Protein AF-A0A1X7GN32-F1 (afdb_monomer)

Structure (mmCIF, N/CA/C/O backbone):
data_AF-A0A1X7GN32-F1
#
_entry.id   AF-A0A1X7GN32-F1
#
loop_
_atom_site.group_PDB
_atom_site.id
_atom_site.type_symbol
_atom_site.label_atom_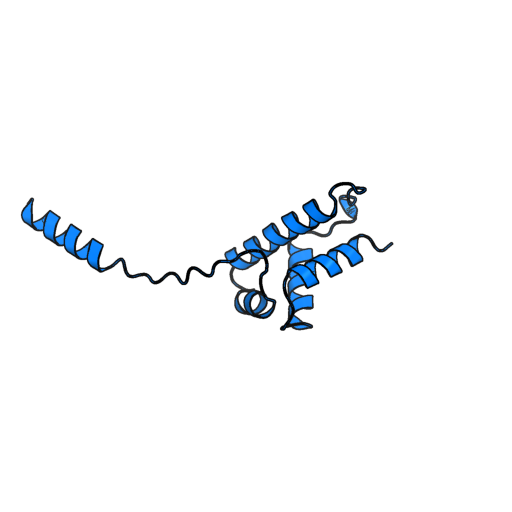id
_atom_site.label_alt_id
_atom_site.label_comp_id
_atom_site.label_asym_id
_atom_site.label_entity_id
_atom_site.label_seq_id
_atom_site.pdbx_PDB_ins_code
_atom_site.Cartn_x
_atom_site.Cartn_y
_atom_site.Cartn_z
_atom_site.occupancy
_atom_site.B_iso_or_equiv
_atom_site.auth_seq_id
_atom_site.auth_comp_id
_atom_site.auth_asym_id
_atom_site.auth_atom_id
_atom_site.pdbx_PDB_model_num
ATOM 1 N N . MET A 1 1 ? 4.952 20.124 51.970 1.00 60.59 1 MET A N 1
ATOM 2 C CA . MET A 1 1 ? 5.042 20.138 50.489 1.00 60.59 1 MET A CA 1
ATOM 3 C C . MET A 1 1 ? 5.703 18.885 49.905 1.00 60.59 1 MET A C 1
ATOM 5 O O . MET A 1 1 ? 5.067 18.242 49.087 1.00 60.59 1 MET A O 1
ATOM 9 N N . LYS A 1 2 ? 6.899 18.454 50.353 1.00 64.94 2 LYS A N 1
ATOM 10 C CA . LYS A 1 2 ? 7.566 17.230 49.834 1.00 64.94 2 LYS A CA 1
ATOM 11 C C . LYS A 1 2 ? 6.713 15.947 49.896 1.00 64.94 2 LYS A C 1
ATOM 13 O O . LYS A 1 2 ? 6.725 15.161 48.959 1.00 64.94 2 LYS A O 1
ATOM 18 N N . LYS A 1 3 ? 5.931 15.765 50.969 1.00 69.44 3 LYS A N 1
ATOM 19 C CA . LYS A 1 3 ? 5.050 14.594 51.143 1.00 69.44 3 LYS A CA 1
ATOM 20 C C . LYS A 1 3 ? 3.887 14.544 50.140 1.00 69.44 3 LYS A C 1
ATOM 22 O O . LYS A 1 3 ? 3.472 13.458 49.780 1.00 69.44 3 LYS A O 1
ATOM 27 N N . PHE A 1 4 ? 3.414 15.699 49.666 1.00 80.44 4 PHE A N 1
ATOM 28 C CA . PHE A 1 4 ? 2.310 15.793 48.702 1.00 80.44 4 PHE A CA 1
ATOM 29 C C . PHE A 1 4 ? 2.778 15.455 47.277 1.00 80.44 4 PHE A C 1
ATOM 31 O O . PHE A 1 4 ? 2.088 14.773 46.529 1.00 80.44 4 PHE A O 1
ATOM 38 N N . LEU A 1 5 ? 4.007 15.862 46.942 1.00 81.69 5 LEU A N 1
ATOM 39 C CA . LEU A 1 5 ? 4.667 15.531 45.676 1.00 81.69 5 LEU A CA 1
ATOM 40 C C . LEU A 1 5 ? 4.858 14.018 45.501 1.00 81.69 5 LEU A C 1
ATOM 42 O O . LEU A 1 5 ? 4.603 13.488 44.425 1.00 81.69 5 LEU A O 1
ATOM 46 N N . LEU A 1 6 ? 5.235 13.316 46.574 1.00 82.00 6 LEU A N 1
ATOM 47 C CA . LEU A 1 6 ? 5.379 11.856 46.558 1.00 82.00 6 LEU A CA 1
ATOM 48 C C . LEU A 1 6 ? 4.051 11.138 46.284 1.00 82.00 6 LEU A C 1
ATOM 50 O O . LEU A 1 6 ? 4.044 10.136 45.578 1.00 82.00 6 LEU A O 1
ATOM 54 N N . THR A 1 7 ? 2.930 11.663 46.783 1.00 82.81 7 THR A N 1
ATOM 55 C CA . THR A 1 7 ? 1.599 11.085 46.542 1.00 82.81 7 THR A CA 1
ATOM 56 C C . THR A 1 7 ? 1.163 11.232 45.084 1.00 82.81 7 THR A C 1
ATOM 58 O O . THR A 1 7 ? 0.617 10.291 44.517 1.00 82.81 7 THR A O 1
ATOM 61 N N . ILE A 1 8 ? 1.449 12.377 44.457 1.00 83.19 8 ILE A N 1
ATOM 62 C CA . ILE A 1 8 ? 1.144 12.617 43.036 1.00 83.19 8 ILE A CA 1
ATOM 63 C C . ILE A 1 8 ? 1.985 11.699 42.145 1.00 83.19 8 ILE A C 1
ATOM 65 O O . ILE A 1 8 ? 1.455 11.072 41.232 1.00 83.19 8 ILE A O 1
ATOM 69 N N . ILE A 1 9 ? 3.282 11.572 42.443 1.00 82.75 9 ILE A N 1
ATOM 70 C CA . ILE A 1 9 ? 4.185 10.673 41.715 1.00 82.75 9 ILE A CA 1
ATOM 71 C C . ILE A 1 9 ? 3.700 9.226 41.835 1.00 82.75 9 ILE A C 1
ATOM 73 O O . ILE A 1 9 ? 3.611 8.530 40.831 1.00 82.75 9 ILE A O 1
ATOM 77 N N . PHE A 1 10 ? 3.318 8.790 43.038 1.00 80.44 10 PHE A N 1
ATOM 78 C CA . PHE A 1 10 ? 2.777 7.450 43.250 1.00 80.44 10 PHE A CA 1
ATOM 79 C C . PHE A 1 10 ? 1.505 7.215 42.421 1.00 80.44 10 PHE A C 1
ATOM 81 O O . PHE A 1 10 ? 1.404 6.204 41.736 1.00 80.44 10 PHE A O 1
ATOM 88 N N . PHE A 1 11 ? 0.575 8.173 42.385 1.00 80.81 11 PHE A N 1
ATOM 89 C CA . PHE A 1 11 ? -0.641 8.053 41.573 1.00 80.81 11 PHE A CA 1
ATOM 90 C C . PHE A 1 11 ? -0.370 7.986 40.064 1.00 80.81 11 PHE A C 1
ATOM 92 O O . PHE A 1 11 ? -1.059 7.254 39.356 1.00 80.81 11 PHE A O 1
ATOM 99 N N . LEU A 1 12 ? 0.633 8.706 39.561 1.00 79.31 12 LEU A N 1
ATOM 100 C CA . LEU A 1 12 ? 0.977 8.693 38.137 1.00 79.31 12 LEU A CA 1
ATOM 101 C C . LEU A 1 12 ? 1.562 7.346 37.689 1.00 79.31 12 LEU A C 1
ATOM 103 O O . LEU A 1 12 ? 1.243 6.884 36.600 1.00 79.31 12 LEU A O 1
ATOM 107 N N . ILE A 1 13 ? 2.349 6.679 38.540 1.00 78.19 13 ILE A N 1
ATOM 108 C CA . ILE A 1 13 ? 2.991 5.399 38.195 1.00 78.19 13 ILE A CA 1
ATOM 109 C C . ILE A 1 13 ? 1.954 4.264 38.095 1.00 78.19 13 ILE A C 1
ATOM 111 O O . ILE A 1 13 ? 2.065 3.400 37.223 1.00 78.19 13 ILE A O 1
ATOM 115 N N . PHE A 1 14 ? 0.907 4.287 38.927 1.00 71.50 14 PHE A N 1
ATOM 116 C CA . PHE A 1 14 ? -0.146 3.261 38.920 1.00 71.50 14 PHE A CA 1
ATOM 117 C C . PHE A 1 14 ? -1.177 3.405 37.787 1.00 71.50 14 PHE A C 1
ATOM 119 O O . PHE A 1 14 ? -1.929 2.467 37.548 1.00 71.50 14 PHE A O 1
ATOM 126 N N . ASN A 1 15 ? -1.205 4.530 37.063 1.00 67.50 15 ASN A N 1
ATOM 127 C CA . ASN A 1 15 ? -2.126 4.742 35.934 1.00 67.50 15 ASN A CA 1
ATOM 128 C C . ASN A 1 15 ? -1.508 4.420 34.560 1.00 67.50 15 ASN A C 1
ATOM 130 O O . ASN A 1 15 ? -2.167 4.569 33.535 1.00 67.50 15 ASN A O 1
ATOM 134 N N . SER A 1 16 ? -0.259 3.948 34.515 1.00 61.38 16 SER A N 1
ATOM 135 C CA . SER A 1 16 ? 0.470 3.679 33.263 1.00 61.38 16 SER A CA 1
ATOM 136 C C . SER A 1 16 ? 0.037 2.400 32.528 1.00 61.38 16 SER A C 1
ATOM 138 O O . SER A 1 16 ? 0.686 2.006 31.563 1.00 61.38 16 SER A O 1
ATOM 140 N N . SER A 1 17 ? -1.031 1.723 32.956 1.00 63.50 17 SER A N 1
ATOM 141 C CA . SER A 1 17 ? -1.509 0.473 32.349 1.00 63.50 17 SER A CA 1
ATOM 142 C C . SER A 1 17 ? -2.293 0.710 31.053 1.00 63.50 17 SER A C 1
ATOM 144 O O . SER A 1 17 ? -3.377 0.163 30.866 1.00 63.50 17 SER A O 1
ATOM 146 N N . VAL A 1 18 ? -1.762 1.519 30.135 1.00 61.00 18 VAL A N 1
ATOM 147 C CA . VAL A 1 18 ? -2.228 1.497 28.748 1.00 61.00 18 VAL A CA 1
ATOM 148 C C . VAL A 1 18 ? -1.627 0.247 28.117 1.00 61.00 18 VAL A C 1
ATOM 150 O O . VAL A 1 18 ? -0.443 0.206 27.786 1.00 61.00 18 VAL A O 1
ATOM 153 N N . SER A 1 19 ? -2.441 -0.801 27.990 1.00 58.72 19 SER A N 1
ATOM 154 C CA . SER A 1 19 ? -2.112 -1.945 27.144 1.00 58.72 19 SER A CA 1
ATOM 155 C C . SER A 1 19 ? -2.169 -1.471 25.693 1.00 58.72 19 SER A C 1
ATOM 157 O O . SER A 1 19 ? -3.211 -1.490 25.045 1.00 58.72 19 SER A O 1
ATOM 159 N N . ALA A 1 20 ? -1.045 -0.960 25.196 1.00 54.34 20 ALA A N 1
ATOM 160 C CA . ALA A 1 20 ? -0.834 -0.882 23.766 1.00 54.34 20 ALA A CA 1
ATOM 161 C C . ALA A 1 20 ? -0.690 -2.328 23.286 1.00 54.34 20 ALA A C 1
ATOM 163 O O . ALA A 1 20 ? 0.277 -3.000 23.651 1.00 54.34 20 ALA A O 1
ATOM 164 N N . ASN A 1 21 ? -1.653 -2.818 22.502 1.00 56.56 21 ASN A N 1
ATOM 165 C CA . ASN A 1 21 ? -1.467 -4.045 21.738 1.00 56.56 21 ASN A CA 1
ATOM 166 C C . ASN A 1 21 ? -0.325 -3.781 20.752 1.00 56.56 21 ASN A C 1
ATOM 168 O O . ASN A 1 21 ? -0.547 -3.281 19.650 1.00 56.56 21 ASN A O 1
ATOM 172 N N . GLN A 1 22 ? 0.914 -4.045 21.174 1.00 51.41 22 GLN A N 1
ATOM 173 C CA . GLN A 1 22 ? 2.059 -4.036 20.279 1.00 51.41 22 GLN A CA 1
ATOM 174 C C . GLN A 1 22 ? 1.921 -5.247 19.369 1.00 51.41 22 GLN A C 1
ATOM 176 O O . GLN A 1 22 ? 2.433 -6.329 19.642 1.00 51.41 22 GLN A O 1
ATOM 181 N N . ILE A 1 23 ? 1.174 -5.060 18.287 1.00 54.66 23 ILE A N 1
ATOM 182 C CA . ILE A 1 23 ? 1.185 -5.987 17.171 1.00 54.66 23 ILE A CA 1
ATOM 183 C C . ILE A 1 23 ? 2.570 -5.823 16.554 1.00 54.66 23 ILE A C 1
ATOM 185 O O . ILE A 1 23 ? 2.886 -4.767 16.000 1.00 54.66 23 ILE A O 1
ATOM 189 N N . ALA A 1 24 ? 3.420 -6.838 16.703 1.00 46.16 24 ALA A N 1
ATOM 190 C CA . ALA A 1 24 ? 4.673 -6.918 15.972 1.00 46.16 24 ALA A CA 1
ATOM 191 C C . ALA A 1 24 ? 4.333 -6.969 14.476 1.00 46.16 24 ALA A C 1
ATOM 193 O O . ALA A 1 24 ? 4.070 -8.031 13.922 1.00 46.16 24 ALA A O 1
ATOM 194 N N . ARG A 1 25 ? 4.289 -5.802 13.827 1.00 53.06 25 ARG A N 1
ATOM 195 C CA . ARG A 1 25 ? 4.092 -5.666 12.381 1.00 53.06 25 ARG A CA 1
ATOM 196 C C . ARG A 1 25 ? 5.415 -5.978 11.683 1.00 53.06 25 ARG A C 1
ATOM 198 O O . ARG A 1 25 ? 6.090 -5.099 11.157 1.00 53.06 25 ARG A O 1
ATOM 205 N N . LEU A 1 26 ? 5.834 -7.237 11.765 1.00 48.56 26 LEU A N 1
ATOM 206 C CA . LEU A 1 26 ? 6.979 -7.747 11.023 1.00 48.56 26 LEU A CA 1
ATOM 207 C C . LEU A 1 26 ? 6.517 -8.086 9.605 1.00 48.56 26 LEU A C 1
ATOM 209 O O . LEU A 1 26 ? 5.947 -9.141 9.360 1.00 48.56 26 LEU A O 1
ATOM 213 N N . GLY A 1 27 ? 6.790 -7.181 8.669 1.00 60.88 27 GLY A N 1
ATOM 214 C CA . GLY A 1 27 ? 6.965 -7.528 7.258 1.00 60.88 27 GLY A CA 1
ATOM 215 C C . GLY A 1 27 ? 5.716 -7.710 6.398 1.00 60.88 27 GLY A C 1
ATOM 216 O O . GLY A 1 27 ? 5.816 -7.384 5.225 1.00 60.88 27 GLY A O 1
ATOM 217 N N . SER A 1 28 ? 4.561 -8.129 6.918 1.00 66.31 28 SER A N 1
ATOM 218 C CA . SER A 1 28 ? 3.349 -8.286 6.098 1.00 66.31 28 SER A CA 1
ATOM 219 C C . SER A 1 28 ? 2.097 -7.858 6.857 1.00 66.31 28 SER A C 1
ATOM 221 O O . SER A 1 28 ? 1.784 -8.397 7.918 1.00 66.31 28 SER A O 1
ATOM 223 N N . PHE A 1 29 ? 1.374 -6.883 6.312 1.00 84.25 29 PHE A N 1
ATOM 224 C CA . PHE A 1 29 ? 0.016 -6.573 6.744 1.00 84.25 29 PHE A CA 1
ATOM 225 C C . PHE A 1 29 ? -0.925 -7.575 6.080 1.00 84.25 29 PHE A C 1
ATOM 227 O O . PHE A 1 29 ? -0.922 -7.674 4.853 1.00 84.25 29 PHE A O 1
ATOM 234 N N . ASP A 1 30 ? -1.713 -8.311 6.858 1.00 91.19 30 ASP A N 1
ATOM 235 C CA . ASP A 1 30 ? -2.795 -9.105 6.285 1.00 91.19 30 ASP A CA 1
ATOM 236 C C . ASP A 1 30 ? -3.876 -8.176 5.713 1.00 91.19 30 ASP A C 1
ATOM 238 O O . ASP A 1 30 ? -4.130 -7.085 6.238 1.00 91.19 30 ASP A O 1
ATOM 242 N N . CYS A 1 31 ? -4.509 -8.589 4.615 1.00 95.12 31 CYS A N 1
ATOM 243 C CA . CYS A 1 31 ? -5.528 -7.777 3.960 1.00 95.12 31 CYS A CA 1
ATOM 244 C C . CYS A 1 31 ? -6.723 -7.494 4.880 1.00 95.12 31 CYS A C 1
ATOM 246 O O . CYS A 1 31 ? -7.285 -6.403 4.810 1.00 95.12 31 CYS A O 1
ATOM 248 N N . GLY A 1 32 ? -7.070 -8.410 5.789 1.00 93.94 32 GLY A N 1
ATOM 249 C CA . GLY A 1 32 ? -8.097 -8.184 6.806 1.00 93.94 32 GLY A CA 1
ATOM 250 C C . GLY A 1 32 ? -7.809 -6.951 7.668 1.00 93.94 32 GLY A C 1
ATOM 251 O O . GLY A 1 32 ? -8.646 -6.053 7.757 1.00 93.94 32 GLY A O 1
ATOM 252 N N . ALA A 1 33 ? -6.604 -6.856 8.225 1.00 92.19 33 ALA A N 1
ATOM 253 C CA . ALA A 1 33 ? -6.159 -5.728 9.033 1.00 92.19 33 ALA A CA 1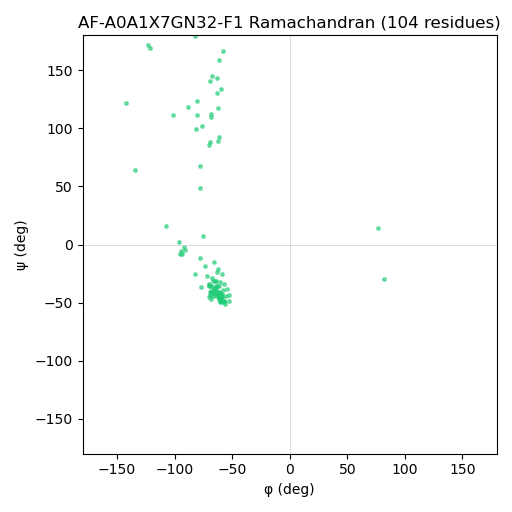
ATOM 254 C C . ALA A 1 33 ? -6.053 -4.435 8.214 1.00 92.19 33 ALA A C 1
ATOM 256 O O . ALA A 1 33 ? -6.410 -3.363 8.704 1.00 92.19 33 ALA A O 1
ATOM 257 N N . ILE A 1 34 ? -5.592 -4.502 6.960 1.00 94.75 34 ILE A N 1
ATOM 258 C CA . ILE A 1 34 ? -5.571 -3.321 6.080 1.00 94.75 34 ILE A CA 1
ATOM 259 C C . ILE A 1 34 ? -6.986 -2.763 5.911 1.00 94.75 34 ILE A C 1
ATOM 261 O O . ILE A 1 34 ? -7.177 -1.552 6.014 1.00 94.75 34 ILE A O 1
ATOM 265 N N . LEU A 1 35 ? -7.974 -3.633 5.690 1.00 96.44 35 LEU A N 1
ATOM 266 C CA . LEU A 1 35 ? -9.370 -3.232 5.536 1.00 96.44 35 LEU A CA 1
ATOM 267 C C . LEU A 1 35 ? -9.980 -2.719 6.842 1.00 96.44 35 LEU A C 1
ATOM 269 O O . LEU A 1 35 ? -10.696 -1.719 6.808 1.00 96.44 35 LEU A O 1
ATOM 273 N N . GLU A 1 36 ? -9.683 -3.360 7.975 1.00 95.00 36 GLU A N 1
ATOM 274 C CA . GLU A 1 36 ? -10.148 -2.939 9.304 1.00 95.00 36 GLU A CA 1
ATOM 275 C C . GLU A 1 36 ? -9.697 -1.509 9.633 1.00 95.00 36 GLU A C 1
ATOM 277 O O . GLU A 1 36 ? -10.460 -0.718 10.187 1.00 95.00 36 GLU A O 1
ATOM 282 N N . PHE A 1 37 ? -8.469 -1.153 9.250 1.00 93.25 37 PHE A N 1
ATOM 283 C CA . PHE A 1 37 ? -7.850 0.122 9.606 1.00 93.25 37 PHE A CA 1
ATOM 284 C C . PHE A 1 37 ? -7.747 1.117 8.439 1.00 93.25 37 PHE A C 1
ATOM 286 O O . PHE A 1 37 ? -7.004 2.094 8.551 1.00 93.25 37 PHE A O 1
ATOM 293 N N . LYS A 1 38 ? -8.474 0.912 7.331 1.00 94.12 38 LYS A N 1
ATOM 294 C CA . LYS A 1 38 ? -8.325 1.717 6.099 1.00 94.12 38 LYS A CA 1
ATOM 295 C C . LYS A 1 38 ? -8.676 3.201 6.245 1.00 94.12 38 LYS A C 1
ATOM 297 O O . LYS A 1 38 ? -8.178 4.020 5.474 1.00 94.12 38 LYS A O 1
ATOM 302 N N . ASP A 1 39 ? -9.497 3.541 7.238 1.00 93.81 39 ASP A N 1
ATOM 303 C CA . ASP A 1 39 ? -9.917 4.918 7.534 1.00 93.81 39 ASP A CA 1
ATOM 304 C C . ASP A 1 39 ? -8.992 5.620 8.550 1.00 93.81 39 ASP A C 1
ATOM 306 O O . ASP A 1 39 ? -9.151 6.809 8.839 1.00 93.81 39 ASP A O 1
ATOM 310 N N . ILE A 1 40 ? -8.002 4.905 9.101 1.00 92.25 40 ILE A N 1
ATOM 311 C CA . ILE A 1 40 ? -7.010 5.465 10.022 1.00 92.25 40 ILE A CA 1
ATOM 312 C C . ILE A 1 40 ? -5.836 6.014 9.214 1.00 92.25 40 ILE A C 1
ATOM 314 O O . ILE A 1 40 ? -5.108 5.262 8.565 1.00 92.25 40 ILE A O 1
ATOM 318 N N . LYS A 1 41 ? -5.598 7.325 9.322 1.00 92.94 41 LYS A N 1
ATOM 319 C CA . LYS A 1 41 ? -4.531 8.023 8.590 1.00 92.94 41 LYS A CA 1
ATOM 320 C C . LYS A 1 41 ? -3.148 7.383 8.777 1.00 92.94 41 LYS A C 1
ATOM 322 O O . LYS A 1 41 ? -2.481 7.099 7.789 1.00 92.94 41 LYS A O 1
ATOM 327 N N . ASP A 1 42 ? -2.753 7.091 10.014 1.00 88.69 42 ASP A N 1
ATOM 328 C CA . ASP A 1 42 ? -1.447 6.482 10.309 1.00 88.69 42 ASP A CA 1
ATOM 329 C C . ASP A 1 42 ? -1.314 5.073 9.701 1.00 88.69 42 ASP A C 1
ATOM 331 O O . ASP A 1 42 ? -0.227 4.648 9.304 1.00 88.69 42 ASP A O 1
ATOM 335 N N . SER A 1 43 ? -2.429 4.338 9.597 1.00 89.31 43 SER A N 1
ATOM 336 C CA . SER A 1 43 ? -2.462 3.025 8.945 1.00 89.31 43 SER A CA 1
ATOM 337 C C . SER A 1 43 ? -2.274 3.165 7.436 1.00 89.31 43 SER A C 1
ATOM 339 O O . SER A 1 43 ? -1.447 2.466 6.852 1.00 89.31 43 SER A O 1
ATOM 341 N N . GLN A 1 44 ? -2.969 4.123 6.817 1.00 93.94 44 GLN A N 1
ATOM 342 C CA . GLN A 1 44 ? -2.781 4.457 5.408 1.00 93.94 44 GLN A CA 1
ATOM 343 C C . GLN A 1 44 ? -1.324 4.847 5.111 1.00 93.94 44 GLN A C 1
ATOM 345 O O . GLN A 1 44 ? -0.741 4.327 4.161 1.00 93.94 44 GLN A O 1
ATOM 350 N N . GLU A 1 45 ? -0.725 5.733 5.913 1.00 94.62 45 GLU A N 1
ATOM 351 C CA . GLU A 1 45 ? 0.679 6.146 5.759 1.00 94.62 45 GLU A CA 1
ATOM 352 C C . GLU A 1 45 ? 1.627 4.946 5.891 1.00 94.62 45 GLU A C 1
ATOM 354 O O . GLU A 1 45 ? 2.494 4.750 5.041 1.00 94.62 45 GLU A O 1
ATOM 359 N N . SER A 1 46 ? 1.385 4.065 6.865 1.00 92.56 46 SER A N 1
ATOM 360 C CA . SER A 1 46 ? 2.172 2.838 7.047 1.00 92.56 46 SER A CA 1
ATOM 361 C C . SER A 1 46 ? 2.125 1.910 5.826 1.00 92.56 46 SER A C 1
ATOM 363 O O . SER A 1 46 ? 3.157 1.385 5.408 1.00 92.56 46 SER A O 1
ATOM 365 N N . VAL A 1 47 ? 0.941 1.701 5.238 1.00 94.38 47 VAL A N 1
ATOM 366 C CA . VAL A 1 47 ? 0.771 0.869 4.032 1.00 94.38 47 VAL A CA 1
ATOM 367 C C . VAL A 1 47 ? 1.471 1.512 2.834 1.00 94.38 47 VAL A C 1
ATOM 369 O O . VAL A 1 47 ? 2.143 0.824 2.066 1.00 94.38 47 VAL A O 1
ATOM 372 N N . GLN A 1 48 ? 1.350 2.832 2.681 1.00 96.00 48 GLN A N 1
ATOM 373 C CA . GLN A 1 48 ? 2.016 3.580 1.616 1.00 96.00 48 GLN A CA 1
ATOM 374 C C . GLN A 1 48 ? 3.543 3.487 1.707 1.00 96.00 48 GLN A C 1
ATOM 376 O O . GLN A 1 48 ? 4.197 3.201 0.702 1.00 96.00 48 GLN A O 1
ATOM 381 N N . ASP A 1 49 ? 4.110 3.684 2.896 1.00 94.56 49 ASP A N 1
ATOM 382 C CA . ASP A 1 49 ? 5.554 3.611 3.124 1.00 94.56 49 ASP A CA 1
ATOM 383 C C . ASP A 1 49 ? 6.093 2.200 2.904 1.00 94.56 49 ASP A C 1
ATOM 385 O O . ASP A 1 49 ? 7.114 2.019 2.232 1.00 94.56 49 ASP A O 1
ATOM 389 N N . TRP A 1 50 ? 5.373 1.187 3.392 1.00 94.06 50 TRP A N 1
ATOM 390 C CA . TRP A 1 50 ? 5.725 -0.207 3.147 1.00 94.06 50 TRP A CA 1
ATOM 391 C C . TRP A 1 50 ? 5.742 -0.517 1.645 1.00 94.06 50 TRP A C 1
ATOM 393 O O . TRP A 1 50 ? 6.716 -1.074 1.135 1.00 94.06 50 TRP A O 1
ATOM 403 N N . LEU A 1 51 ? 4.713 -0.082 0.910 1.00 94.75 51 LEU A N 1
ATOM 404 C CA . LEU A 1 51 ? 4.606 -0.304 -0.531 1.00 94.75 51 LEU A CA 1
ATOM 405 C C . LEU A 1 51 ? 5.721 0.404 -1.310 1.00 94.75 51 LEU A C 1
ATOM 407 O O . LEU A 1 51 ? 6.269 -0.155 -2.259 1.00 94.75 51 LEU A O 1
ATOM 411 N N . ASN A 1 52 ? 6.103 1.613 -0.894 1.00 93.62 52 ASN A N 1
ATOM 412 C CA . ASN A 1 52 ? 7.243 2.330 -1.467 1.00 93.62 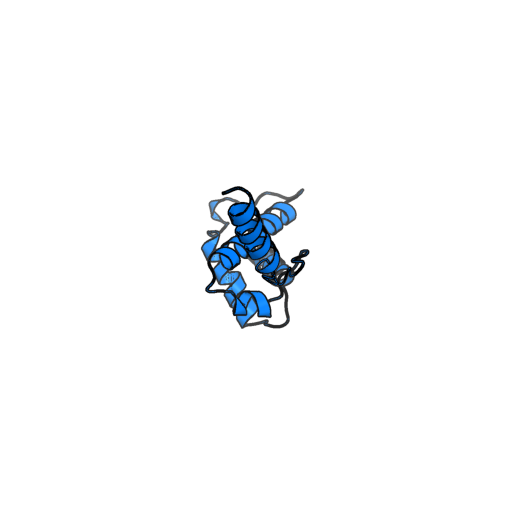52 ASN A CA 1
ATOM 413 C C . ASN A 1 52 ? 8.552 1.565 -1.257 1.00 93.62 52 ASN A C 1
ATOM 415 O O . ASN A 1 52 ? 9.351 1.444 -2.189 1.00 93.62 52 ASN A O 1
ATOM 419 N N . GLY A 1 53 ? 8.754 1.024 -0.054 1.00 93.00 53 GLY A N 1
ATOM 420 C CA . GLY A 1 53 ? 9.900 0.178 0.269 1.00 93.00 53 GLY A CA 1
ATOM 421 C C . GLY A 1 53 ? 9.950 -1.077 -0.602 1.00 93.00 53 GLY A C 1
ATOM 422 O O . GLY A 1 53 ? 10.985 -1.357 -1.209 1.00 93.00 53 GLY A O 1
ATOM 423 N N . PHE A 1 54 ? 8.823 -1.781 -0.733 1.00 93.81 54 PHE A N 1
ATOM 424 C CA . PHE A 1 54 ? 8.709 -2.968 -1.579 1.00 93.81 54 PHE A CA 1
ATOM 425 C C . PHE A 1 54 ? 8.997 -2.661 -3.053 1.00 93.81 54 PHE A C 1
ATOM 427 O O . PHE A 1 54 ? 9.806 -3.332 -3.683 1.00 93.81 54 PHE A O 1
ATOM 434 N N . LEU A 1 55 ? 8.384 -1.621 -3.624 1.00 92.44 55 LEU A N 1
ATOM 435 C CA . LEU A 1 55 ? 8.5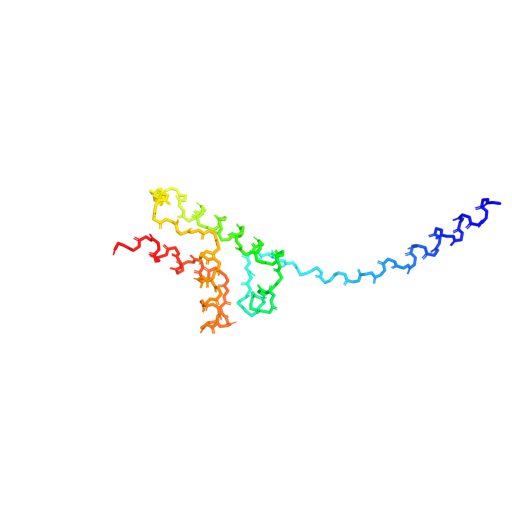96 -1.273 -5.034 1.00 92.44 55 LEU A CA 1
ATOM 436 C C . LEU A 1 55 ? 10.027 -0.797 -5.310 1.00 92.44 55 LEU A C 1
ATOM 438 O O . LEU A 1 55 ? 10.547 -1.017 -6.404 1.00 92.44 55 LEU A O 1
ATOM 442 N N . THR A 1 56 ? 10.672 -0.162 -4.330 1.00 91.19 56 THR A N 1
ATOM 443 C CA . THR A 1 56 ? 12.087 0.221 -4.418 1.00 91.19 56 THR A CA 1
ATOM 444 C C . THR A 1 56 ? 12.982 -1.016 -4.412 1.00 91.19 56 THR A C 1
ATOM 446 O O . THR A 1 56 ? 13.869 -1.137 -5.255 1.00 91.19 56 THR A O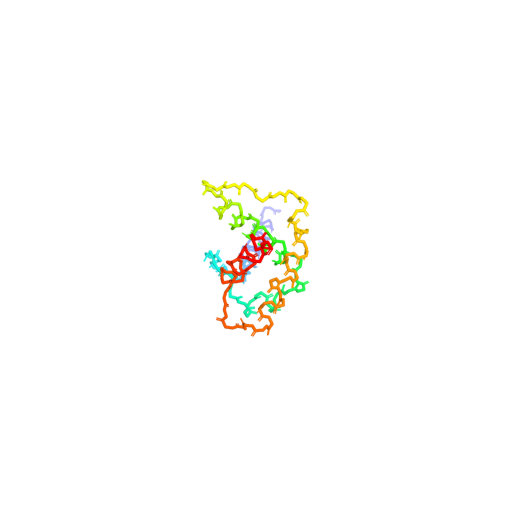 1
ATOM 449 N N . SER A 1 57 ? 12.738 -1.966 -3.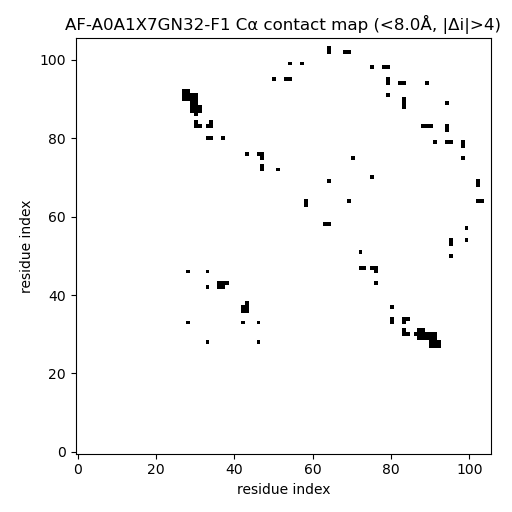503 1.00 91.69 57 SER A N 1
ATOM 450 C CA . SER A 1 57 ? 13.528 -3.200 -3.428 1.00 91.69 57 SER A CA 1
ATOM 451 C C . SER A 1 57 ? 13.300 -4.107 -4.641 1.00 91.69 57 SER A C 1
ATOM 453 O O . SER A 1 57 ? 14.254 -4.686 -5.155 1.00 91.69 57 SER A O 1
ATOM 455 N N . ALA A 1 58 ? 12.077 -4.157 -5.177 1.00 91.38 58 ALA A N 1
ATOM 456 C CA . ALA A 1 58 ? 11.742 -4.904 -6.388 1.00 91.38 58 ALA A CA 1
ATOM 457 C C . ALA A 1 58 ? 12.490 -4.403 -7.638 1.00 91.38 58 ALA A C 1
ATOM 459 O O . ALA A 1 58 ? 12.631 -5.147 -8.606 1.00 91.38 58 ALA A O 1
ATOM 460 N N . GLN A 1 59 ? 12.991 -3.167 -7.629 1.00 88.94 59 GLN A N 1
ATOM 461 C CA . GLN A 1 59 ? 13.801 -2.602 -8.712 1.00 88.94 59 GLN A CA 1
ATOM 462 C C . GLN A 1 59 ? 15.310 -2.813 -8.514 1.00 88.94 59 GLN A C 1
ATOM 464 O O . GLN A 1 59 ? 16.101 -2.433 -9.378 1.00 88.94 59 GLN A O 1
ATOM 469 N N . PHE A 1 60 ? 15.746 -3.421 -7.406 1.00 89.88 60 PHE A N 1
ATOM 470 C CA . PHE A 1 60 ? 17.166 -3.627 -7.141 1.00 89.88 60 PHE A CA 1
ATOM 471 C C . PHE A 1 60 ? 17.805 -4.520 -8.219 1.00 89.88 60 PHE A C 1
ATOM 473 O O . PHE A 1 60 ? 17.422 -5.675 -8.400 1.00 89.88 60 PHE A O 1
ATOM 480 N N . GLY A 1 61 ? 18.779 -3.972 -8.953 1.00 87.56 61 GLY A N 1
ATOM 481 C CA . GLY A 1 61 ? 19.442 -4.663 -10.065 1.00 87.56 61 GLY A CA 1
ATOM 482 C C . GLY A 1 61 ? 18.625 -4.740 -11.363 1.00 87.56 61 GLY A C 1
ATOM 483 O O . GLY A 1 61 ? 18.979 -5.523 -12.242 1.00 87.56 61 GLY A O 1
ATOM 484 N N . ARG A 1 62 ? 17.544 -3.958 -11.494 1.00 86.62 62 ARG A N 1
ATOM 485 C CA . ARG A 1 62 ? 16.685 -3.878 -12.690 1.00 86.62 62 ARG A CA 1
ATOM 486 C C . ARG A 1 62 ? 16.643 -2.452 -13.240 1.00 86.62 62 ARG A C 1
ATOM 488 O O . ARG A 1 62 ? 17.107 -1.516 -12.589 1.00 86.62 62 ARG A O 1
ATOM 495 N N . GLU A 1 63 ? 16.089 -2.287 -14.440 1.00 84.25 63 GLU A N 1
ATOM 496 C CA . GLU A 1 63 ? 15.796 -0.951 -14.963 1.00 84.25 63 GLU A CA 1
ATOM 497 C C . GLU A 1 63 ? 14.751 -0.262 -14.065 1.00 84.25 63 GLU A C 1
ATOM 499 O O . GLU A 1 63 ? 13.735 -0.886 -13.731 1.00 84.25 63 GLU A O 1
ATOM 504 N N . PRO A 1 64 ? 14.991 0.988 -13.629 1.00 84.88 64 PRO A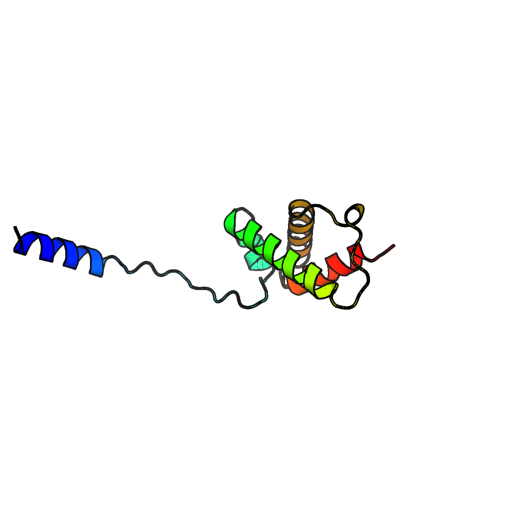 N 1
ATOM 505 C CA . PRO A 1 64 ? 14.027 1.711 -12.815 1.00 84.88 64 PRO A CA 1
ATOM 506 C C . PRO A 1 64 ? 12.722 1.965 -13.570 1.00 84.88 64 PRO A C 1
ATOM 508 O O . PRO A 1 64 ? 12.732 2.304 -14.753 1.00 84.88 64 PRO A O 1
ATOM 511 N N . LEU A 1 65 ? 11.599 1.894 -12.857 1.00 84.06 65 LEU A N 1
ATOM 512 C CA . LEU A 1 65 ? 10.313 2.347 -13.378 1.00 84.06 65 LEU A CA 1
ATOM 513 C C . LEU A 1 65 ? 10.406 3.838 -13.720 1.00 84.06 65 LEU A C 1
ATOM 515 O O . LEU A 1 65 ? 10.890 4.644 -12.914 1.00 84.06 65 LEU A O 1
ATOM 519 N N . LYS A 1 66 ? 9.920 4.231 -14.900 1.00 84.44 66 LYS A N 1
ATOM 520 C CA . LYS A 1 66 ? 9.920 5.646 -15.277 1.00 84.44 66 LYS A CA 1
ATOM 521 C C . LYS A 1 66 ? 8.911 6.399 -14.415 1.00 84.44 66 LYS A C 1
ATOM 523 O O . LYS A 1 66 ? 7.827 5.905 -14.115 1.00 84.44 66 LYS A O 1
ATOM 528 N N . LYS A 1 67 ? 9.266 7.615 -13.997 1.00 80.94 67 LYS A N 1
ATOM 529 C CA . LYS A 1 67 ? 8.467 8.407 -13.044 1.00 80.94 67 LYS A CA 1
ATOM 530 C C . LYS A 1 67 ? 7.029 8.649 -13.519 1.00 80.94 67 LYS A C 1
ATOM 532 O O . LYS A 1 67 ? 6.122 8.715 -12.701 1.00 80.94 67 LYS A O 1
ATOM 537 N N . ASP A 1 68 ? 6.837 8.798 -14.820 1.00 84.94 68 ASP A N 1
ATOM 538 C CA . ASP A 1 68 ? 5.551 8.974 -15.494 1.00 84.94 68 ASP A CA 1
ATOM 539 C C . ASP A 1 68 ? 4.707 7.690 -15.561 1.00 84.94 68 ASP A C 1
ATOM 541 O O . ASP A 1 68 ? 3.493 7.773 -15.719 1.00 84.94 68 ASP A O 1
ATOM 545 N N . GLN A 1 69 ? 5.323 6.521 -15.378 1.00 80.88 69 GLN A N 1
ATOM 546 C CA . GLN A 1 69 ? 4.657 5.214 -15.361 1.00 80.88 69 GLN A CA 1
ATOM 547 C C . GLN A 1 69 ? 4.263 4.762 -13.950 1.00 80.88 69 GLN A C 1
ATOM 549 O O . GLN A 1 69 ? 3.560 3.769 -13.790 1.00 80.88 69 GLN A O 1
ATOM 554 N N . VAL A 1 70 ? 4.702 5.481 -12.914 1.00 89.00 70 VAL A N 1
ATOM 555 C CA . VAL A 1 70 ? 4.429 5.137 -11.518 1.00 89.00 70 VAL A CA 1
ATOM 556 C C . VAL A 1 70 ? 3.292 6.024 -10.988 1.00 89.00 70 VAL A C 1
ATOM 558 O O . VAL A 1 70 ? 3.503 7.222 -10.787 1.00 89.00 70 VAL A O 1
ATOM 561 N N . PRO A 1 71 ? 2.092 5.469 -10.704 1.00 94.19 71 PRO A N 1
ATOM 562 C CA . PRO A 1 71 ? 0.971 6.219 -10.135 1.00 94.19 71 PRO A CA 1
ATOM 563 C C . PRO A 1 71 ? 1.328 6.867 -8.797 1.00 94.19 71 PRO A C 1
ATOM 565 O O . PRO A 1 71 ? 2.310 6.495 -8.165 1.00 94.19 71 PRO A O 1
ATOM 568 N N . SER A 1 72 ? 0.511 7.798 -8.303 1.00 95.56 72 SER A N 1
ATOM 569 C CA . SER A 1 72 ? 0.747 8.413 -6.987 1.00 95.56 72 SER A CA 1
ATOM 570 C C . SER A 1 72 ? 0.718 7.389 -5.836 1.00 95.56 72 SER A C 1
ATOM 572 O O . SER A 1 72 ? 0.093 6.334 -5.956 1.00 95.56 72 SER A O 1
ATOM 574 N N . SER A 1 73 ? 1.337 7.719 -4.694 1.00 95.75 73 SER A N 1
ATOM 575 C CA . SER A 1 73 ? 1.281 6.882 -3.477 1.00 95.75 73 SER A CA 1
ATOM 576 C C . SER A 1 73 ? -0.162 6.551 -3.077 1.00 95.75 73 SER A C 1
ATOM 578 O O . SER A 1 73 ? -0.494 5.394 -2.831 1.00 95.75 73 SER A O 1
ATOM 580 N N . SER A 1 74 ? -1.054 7.545 -3.127 1.00 96.19 74 SER A N 1
ATOM 581 C CA . SER A 1 74 ? -2.479 7.361 -2.845 1.00 96.19 74 SER A CA 1
ATOM 582 C C . SER A 1 74 ? -3.170 6.452 -3.861 1.00 96.19 74 SER A C 1
ATOM 584 O O . SER A 1 74 ? -3.965 5.604 -3.476 1.00 96.19 74 SER A O 1
ATOM 586 N N . SER A 1 75 ? -2.854 6.578 -5.153 1.00 97.19 75 SER A N 1
ATOM 587 C CA . SER A 1 75 ? -3.414 5.701 -6.192 1.00 97.19 75 SER A CA 1
ATOM 588 C C . SER A 1 75 ? -3.015 4.243 -5.966 1.00 97.19 75 SER A C 1
ATOM 590 O O . SER A 1 75 ? -3.860 3.358 -6.048 1.00 97.19 75 SER A O 1
ATOM 592 N N . ARG A 1 76 ? -1.743 3.998 -5.632 1.00 97.12 76 ARG A N 1
ATOM 593 C CA . ARG A 1 76 ? -1.249 2.656 -5.306 1.00 97.12 76 ARG A CA 1
ATOM 594 C C . ARG A 1 76 ? -1.867 2.109 -4.017 1.00 97.12 76 ARG A C 1
ATOM 596 O O . ARG A 1 76 ? -2.221 0.939 -3.971 1.00 97.12 76 ARG A O 1
ATOM 603 N N . TYR A 1 77 ? -2.059 2.953 -3.003 1.00 97.56 77 TYR A N 1
ATOM 604 C CA . TYR A 1 77 ? -2.789 2.582 -1.788 1.00 97.56 77 TYR A CA 1
ATOM 605 C C . TYR A 1 77 ? -4.219 2.131 -2.097 1.00 97.56 77 TYR A C 1
ATOM 607 O O . TYR A 1 77 ? -4.616 1.050 -1.680 1.00 97.56 77 TYR A O 1
ATOM 615 N N . PHE A 1 78 ? -4.980 2.905 -2.876 1.00 98.12 78 PHE A N 1
ATOM 616 C CA . PHE A 1 78 ? -6.346 2.519 -3.240 1.00 98.12 78 PHE A CA 1
ATOM 617 C C . PHE A 1 78 ? -6.398 1.257 -4.101 1.00 98.12 78 PHE A C 1
ATOM 619 O O . PHE A 1 78 ? -7.339 0.476 -3.978 1.00 98.12 78 PHE A O 1
ATOM 626 N N . TRP A 1 79 ? -5.378 1.025 -4.928 1.00 98.12 79 TRP A N 1
ATOM 627 C CA . TRP A 1 79 ? -5.224 -0.244 -5.628 1.00 98.12 79 TRP A CA 1
ATOM 628 C C . TRP A 1 79 ? -5.066 -1.407 -4.634 1.00 98.12 79 TRP A C 1
ATOM 630 O O . TRP A 1 79 ? -5.777 -2.399 -4.753 1.00 98.12 79 TRP A O 1
ATOM 640 N N . VAL A 1 80 ? -4.221 -1.260 -3.603 1.00 97.88 80 VAL A N 1
ATOM 641 C CA . VAL A 1 80 ? -4.049 -2.276 -2.544 1.00 97.88 80 VAL A CA 1
ATOM 642 C C . VAL A 1 80 ? -5.346 -2.498 -1.765 1.00 97.88 80 VAL A C 1
ATOM 644 O O . VAL A 1 80 ? -5.697 -3.644 -1.506 1.00 97.88 80 VAL A O 1
ATOM 647 N N . ILE A 1 81 ? -6.095 -1.436 -1.442 1.00 98.25 81 ILE A N 1
ATOM 648 C CA . ILE A 1 81 ? -7.417 -1.566 -0.809 1.00 98.25 81 ILE A CA 1
ATOM 649 C C . ILE A 1 81 ? -8.336 -2.428 -1.668 1.00 98.25 81 ILE A C 1
ATOM 651 O O . ILE A 1 81 ? -8.901 -3.392 -1.161 1.00 98.25 81 ILE A O 1
ATOM 655 N N . LYS A 1 82 ? -8.435 -2.137 -2.968 1.00 98.56 82 LYS A N 1
ATOM 656 C CA . LYS A 1 82 ? -9.265 -2.921 -3.885 1.00 98.56 82 LYS A CA 1
ATOM 657 C C . LYS A 1 82 ? -8.811 -4.382 -3.961 1.00 98.56 82 LYS A C 1
ATOM 659 O O . LYS A 1 82 ? -9.643 -5.278 -3.858 1.00 98.56 82 LYS A O 1
ATOM 664 N N . PHE A 1 83 ? -7.507 -4.627 -4.094 1.00 98.44 83 PHE A N 1
ATOM 665 C CA . PHE A 1 83 ? -6.957 -5.983 -4.081 1.00 98.44 83 PHE A CA 1
ATOM 666 C C . PHE A 1 83 ? -7.357 -6.733 -2.805 1.00 98.44 83 PHE A C 1
ATOM 668 O O . PHE A 1 83 ? -7.791 -7.879 -2.882 1.00 98.44 83 PHE A O 1
ATOM 675 N N . CYS A 1 84 ? -7.265 -6.087 -1.642 1.00 97.69 84 CYS A N 1
ATOM 676 C CA . CYS A 1 84 ? -7.634 -6.694 -0.369 1.00 97.69 84 CYS A CA 1
ATOM 677 C C . CYS A 1 84 ? -9.145 -6.906 -0.212 1.00 97.69 84 CYS A C 1
ATOM 679 O O . CYS A 1 84 ? -9.547 -7.903 0.380 1.00 97.69 84 CYS A O 1
ATOM 681 N N . GLU A 1 85 ? -9.988 -6.020 -0.752 1.00 98.31 85 GLU A N 1
ATOM 682 C CA . GLU A 1 85 ? -11.446 -6.221 -0.798 1.00 98.31 85 GLU A CA 1
ATOM 683 C C . GLU A 1 85 ? -11.814 -7.468 -1.621 1.00 98.31 85 GLU A C 1
ATOM 685 O O . GLU A 1 85 ? -12.743 -8.193 -1.264 1.00 98.31 85 GLU A O 1
ATOM 690 N N . GLU A 1 86 ? -11.062 -7.748 -2.687 1.00 98.50 86 GLU A N 1
ATOM 691 C CA . GL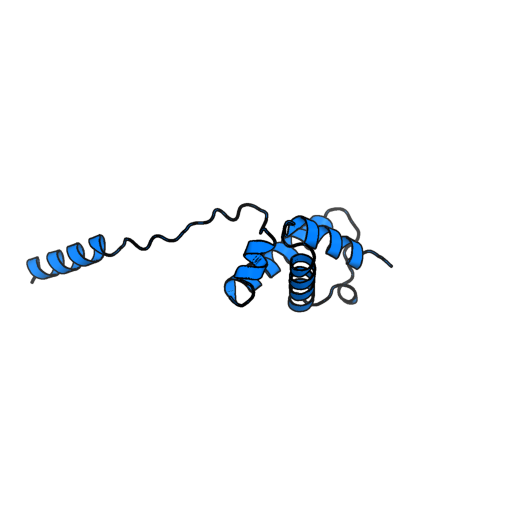U A 1 86 ? -11.239 -8.929 -3.541 1.00 98.50 86 GLU A CA 1
ATOM 692 C C . GLU A 1 86 ? -10.564 -10.192 -2.967 1.00 98.50 86 GLU A C 1
ATOM 694 O O . GLU A 1 86 ? -11.007 -11.307 -3.244 1.00 98.50 86 GLU A O 1
ATOM 699 N N . ASN A 1 87 ? -9.525 -10.031 -2.138 1.00 97.88 87 ASN A N 1
ATOM 700 C CA . ASN A 1 87 ? -8.687 -11.111 -1.606 1.00 97.88 87 ASN A CA 1
ATOM 701 C C . ASN A 1 87 ? -8.445 -10.943 -0.089 1.00 97.88 87 ASN A C 1
ATOM 703 O O . ASN A 1 87 ? -7.305 -10.765 0.344 1.00 97.88 87 ASN A O 1
ATOM 707 N N . PRO A 1 88 ? -9.482 -11.023 0.766 1.00 95.50 88 PRO A N 1
ATOM 708 C CA . PRO A 1 88 ? -9.359 -10.683 2.190 1.00 95.50 88 PRO A CA 1
ATOM 709 C C . PRO A 1 88 ? -8.447 -11.624 2.996 1.00 95.50 88 PRO A C 1
ATOM 711 O O . PRO A 1 88 ? -8.062 -11.283 4.111 1.00 95.50 88 PRO A O 1
ATOM 714 N N . LEU A 1 89 ? -8.111 -12.801 2.453 1.00 94.50 89 LEU A N 1
ATOM 715 C CA . LEU A 1 89 ? -7.212 -13.780 3.080 1.00 94.50 89 LEU A CA 1
ATOM 716 C C . LEU A 1 89 ? -5.745 -13.646 2.633 1.00 94.50 89 LEU A C 1
ATOM 718 O O . LEU A 1 89 ? -4.900 -14.375 3.148 1.00 94.50 89 LEU A O 1
ATOM 722 N N . SER A 1 90 ? -5.454 -12.763 1.676 1.00 95.88 90 SER A N 1
ATOM 723 C CA . SER A 1 90 ? -4.092 -12.470 1.217 1.00 95.88 90 SER A CA 1
ATOM 724 C C . SER A 1 90 ? -3.386 -11.477 2.139 1.00 95.88 90 SER A C 1
ATOM 726 O O . SER A 1 90 ? -3.954 -10.982 3.118 1.00 95.88 90 SER A O 1
ATOM 728 N N . ASP A 1 91 ? -2.136 -11.162 1.813 1.00 94.88 91 ASP A N 1
ATOM 729 C CA . ASP A 1 91 ? -1.371 -10.120 2.488 1.00 94.88 91 ASP A CA 1
ATOM 730 C C . ASP A 1 91 ? -0.858 -9.038 1.523 1.00 94.88 91 ASP A C 1
ATOM 732 O O . ASP A 1 91 ? -0.976 -9.119 0.297 1.00 94.88 91 ASP A O 1
ATOM 736 N N . ILE A 1 92 ? -0.305 -7.969 2.094 1.00 95.25 92 ILE A N 1
ATOM 737 C CA . ILE A 1 92 ? 0.232 -6.826 1.350 1.00 95.25 92 ILE A CA 1
ATOM 738 C C . ILE A 1 92 ? 1.352 -7.204 0.369 1.00 95.25 92 ILE A C 1
ATOM 740 O O . ILE A 1 92 ? 1.572 -6.490 -0.607 1.00 95.25 92 ILE A O 1
ATOM 744 N N . THR A 1 93 ? 2.075 -8.297 0.612 1.00 95.38 93 THR A N 1
ATOM 745 C CA . THR A 1 93 ? 3.153 -8.784 -0.255 1.00 95.38 93 THR A CA 1
ATOM 746 C C . THR A 1 93 ? 2.579 -9.305 -1.559 1.00 95.38 93 THR A C 1
ATOM 748 O O . THR A 1 93 ? 3.100 -8.955 -2.618 1.00 95.38 93 THR A O 1
ATOM 751 N N . ASP A 1 94 ? 1.478 -10.060 -1.497 1.00 96.12 94 ASP A N 1
ATOM 752 C CA . ASP A 1 94 ? 0.745 -10.515 -2.683 1.00 96.12 94 ASP A CA 1
ATOM 753 C C . ASP A 1 94 ? 0.239 -9.315 -3.490 1.00 96.12 94 ASP A C 1
ATOM 755 O O . ASP A 1 94 ? 0.485 -9.212 -4.697 1.00 96.12 94 ASP A O 1
ATOM 759 N N . ALA A 1 95 ? -0.391 -8.358 -2.799 1.00 96.94 95 ALA A N 1
ATOM 760 C CA . ALA A 1 95 ? -0.890 -7.128 -3.403 1.00 96.94 95 ALA A CA 1
ATOM 761 C C . ALA A 1 95 ? 0.240 -6.361 -4.107 1.00 96.94 95 ALA A C 1
ATOM 763 O O . ALA A 1 95 ? 0.123 -5.957 -5.262 1.00 96.94 95 ALA A O 1
ATOM 764 N N . ALA A 1 96 ? 1.370 -6.175 -3.427 1.00 96.06 96 ALA A N 1
ATOM 765 C CA . ALA A 1 96 ? 2.495 -5.418 -3.952 1.00 96.06 96 ALA A CA 1
ATOM 766 C C . ALA A 1 96 ? 3.212 -6.133 -5.101 1.00 96.06 96 ALA A C 1
ATOM 768 O O . ALA A 1 96 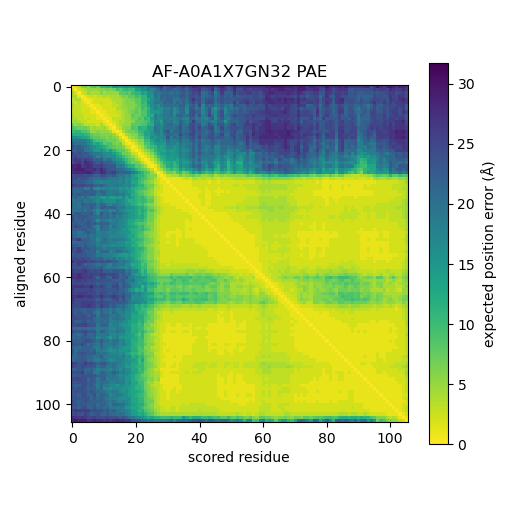? 3.651 -5.472 -6.044 1.00 96.06 96 ALA A O 1
ATOM 769 N N . ALA A 1 97 ? 3.307 -7.464 -5.061 1.00 95.56 97 ALA A N 1
ATOM 770 C CA . ALA A 1 97 ? 3.852 -8.258 -6.154 1.00 95.56 97 ALA A CA 1
ATOM 771 C C . ALA A 1 97 ? 2.983 -8.142 -7.414 1.00 95.56 97 ALA A C 1
ATOM 773 O O . ALA A 1 97 ? 3.513 -7.921 -8.506 1.00 95.56 97 ALA A O 1
ATOM 774 N N . GLN A 1 98 ? 1.658 -8.224 -7.267 1.00 97.06 98 GLN A N 1
ATOM 775 C CA . GLN A 1 98 ? 0.738 -8.056 -8.387 1.00 97.06 98 GLN A CA 1
ATOM 776 C C . GLN A 1 98 ? 0.731 -6.615 -8.910 1.00 97.06 98 GLN A C 1
ATOM 778 O O . GLN A 1 98 ? 0.804 -6.417 -10.122 1.00 97.06 98 GLN A O 1
ATOM 783 N N . LEU A 1 99 ? 0.746 -5.610 -8.031 1.00 96.00 99 LEU A N 1
ATOM 784 C CA . LEU A 1 99 ? 0.886 -4.217 -8.449 1.00 96.00 99 LEU A CA 1
ATOM 785 C C . LEU A 1 99 ? 2.192 -3.998 -9.218 1.00 96.00 99 LEU A C 1
ATOM 787 O O . LEU A 1 99 ? 2.186 -3.362 -10.266 1.00 96.00 99 LEU A O 1
ATOM 791 N N . TYR A 1 100 ? 3.316 -4.530 -8.731 1.00 94.44 100 TYR A N 1
ATOM 792 C CA . TYR A 1 100 ? 4.589 -4.433 -9.443 1.00 94.44 100 TYR A CA 1
ATOM 793 C C . TYR A 1 100 ? 4.497 -5.057 -10.837 1.00 94.44 100 TYR A C 1
ATOM 795 O O . TYR A 1 100 ? 4.966 -4.452 -11.798 1.00 94.44 100 TYR A O 1
ATOM 803 N N . TYR A 1 101 ? 3.851 -6.221 -10.956 1.00 93.12 101 TYR A N 1
ATOM 804 C CA . TYR A 1 101 ? 3.607 -6.862 -12.244 1.00 93.12 101 TYR A CA 1
ATOM 805 C C . TYR A 1 101 ? 2.767 -5.983 -13.184 1.00 93.12 101 TYR A C 1
ATOM 807 O O . TYR A 1 101 ? 3.101 -5.870 -14.359 1.00 93.12 101 TYR A O 1
ATOM 815 N N . GLU A 1 102 ? 1.725 -5.316 -12.684 1.00 93.31 102 GLU A N 1
ATOM 816 C CA . GLU A 1 102 ? 0.930 -4.369 -13.479 1.00 93.31 102 GLU A CA 1
ATOM 817 C C . GLU A 1 102 ? 1.740 -3.148 -13.930 1.00 93.31 102 GLU A C 1
ATOM 819 O O . GLU A 1 102 ? 1.562 -2.687 -15.052 1.00 93.31 102 GLU A O 1
ATOM 824 N N . LEU A 1 103 ? 2.657 -2.649 -13.097 1.00 91.81 103 LEU A N 1
ATOM 825 C CA . LEU A 1 103 ? 3.489 -1.483 -13.419 1.00 91.81 103 LEU A CA 1
ATOM 826 C C . LEU A 1 103 ? 4.559 -1.761 -14.481 1.00 91.81 103 LEU A C 1
ATOM 828 O O . LEU A 1 103 ? 4.986 -0.831 -15.161 1.00 91.81 103 LEU A O 1
ATOM 832 N N . ILE A 1 104 ? 5.019 -3.008 -14.602 1.00 90.50 104 ILE A N 1
ATOM 833 C CA . ILE A 1 104 ? 6.018 -3.409 -15.609 1.00 90.50 104 ILE A CA 1
ATOM 834 C C . ILE A 1 104 ? 5.391 -3.990 -16.877 1.00 90.50 104 ILE A C 1
ATOM 836 O O . ILE A 1 104 ? 6.111 -4.288 -17.829 1.00 90.50 104 ILE A O 1
ATOM 840 N N . LYS A 1 105 ? 4.076 -4.224 -16.879 1.00 82.50 105 LYS A N 1
ATOM 841 C CA . LYS A 1 105 ? 3.373 -4.784 -18.027 1.00 82.50 105 LYS A CA 1
ATOM 842 C C . LYS A 1 105 ? 3.115 -3.667 -19.037 1.00 82.50 105 LYS A C 1
ATOM 844 O O . LYS A 1 105 ? 2.345 -2.753 -18.760 1.00 82.50 105 LYS A O 1
ATOM 849 N N . GLU A 1 106 ? 3.797 -3.755 -20.176 1.00 57.38 106 GLU A N 1
ATOM 850 C CA . GLU A 1 106 ? 3.592 -2.885 -21.345 1.00 57.38 106 GLU A CA 1
ATOM 851 C C . GLU A 1 106 ? 2.203 -3.064 -21.974 1.00 57.38 106 GLU A C 1
ATOM 853 O O . GLU A 1 106 ? 1.739 -4.227 -22.097 1.00 57.38 106 GLU A O 1
#

Nearest PDB structures (foldseek):
  1dj8-assembly3_E  TM=6.235E-01  e=4.824E-01  Escherichia coli
  1kti-assembly1_A  TM=7.591E-01  e=9.174E+00  Oryctolagus cuniculus
  5z8q-assembly1_A  TM=3.076E-01  e=9.755E+00  Saccharomyces cerevisiae S288C

Secondary structure (DSSP, 8-state):
-HHHHHHHHHHHHHT-----------S--BHHHHHHTTT-HHHHHHHHHHHHHHHHHHTTTSPPPPGGGS--HHHHHHHHHHHHHH-TTSBHHHHHHHHHHHHH--

Foldseek 3Di:
DVVVVVVVVVVVVVVPPPPPVPPVPPDKDQLLNCLVCVVPPVSLVVLLVSLVVLLVVVCVVHDDQDPVLDDDSVVLSVQSNVVCVVVVGGISNVSSVVVSVVSPDD

pLDDT: mean 85.9, std 13.72, range [46.16, 98.56]

Mean predicted aligned error: 9.77 Å

Sequence (106 aa):
MKKFLLTIIFFLIFNSSVSANQIARLGSFDCGAILEFKDIKDSQESVQDWLNGFLTSAQFGREPLKKDQVPSSSSRYFWVIKFCEENPLSDITDAAAQLYYELIKE

Solvent-accessible surface area (backbone atoms only — not comparable to full-atom values): 6394 Å² total; per-residue (Å²): 112,74,72,58,53,54,53,55,53,52,56,56,65,74,65,63,80,70,81,71,83,78,72,83,79,72,92,58,54,44,19,50,59,51,62,75,38,57,87,38,66,72,50,45,52,51,52,37,54,51,50,52,52,51,58,53,58,74,32,66,95,51,81,72,81,54,76,92,67,53,73,54,65,66,57,52,44,54,49,42,52,52,49,21,74,77,36,49,89,44,36,46,60,60,41,49,54,52,50,52,51,58,63,71,56,128

Radius of gyration: 20.85 Å; Cα contacts (8 Å, |Δi|>4): 69; chains: 1; bounding box: 31×34×72 Å